Protein AF-Q79BK5-F1 (afdb_monomer)

Structure (mmCIF, N/CA/C/O backbone):
data_AF-Q79BK5-F1
#
_entry.id   AF-Q79BK5-F1
#
loop_
_atom_site.group_PDB
_atom_site.id
_atom_site.type_symbol
_atom_site.label_atom_id
_atom_site.label_alt_id
_atom_site.label_comp_id
_atom_site.label_asym_id
_atom_site.label_entity_id
_atom_site.label_seq_id
_atom_site.pdbx_PDB_ins_code
_atom_site.Cartn_x
_atom_site.Cartn_y
_atom_site.Cartn_z
_atom_site.occupancy
_atom_site.B_iso_or_equiv
_atom_site.auth_seq_id
_atom_site.auth_comp_id
_atom_site.auth_asym_id
_atom_site.auth_atom_id
_atom_site.pdbx_PDB_model_num
ATOM 1 N N . MET A 1 1 ? -14.620 8.972 20.536 1.00 56.12 1 MET A N 1
ATOM 2 C CA . MET A 1 1 ? -13.790 9.506 19.438 1.00 56.12 1 MET A CA 1
ATOM 3 C C . MET A 1 1 ? -13.131 8.322 18.770 1.00 56.12 1 MET A C 1
ATOM 5 O O . MET A 1 1 ? -12.461 7.570 19.467 1.00 56.12 1 MET A O 1
ATOM 9 N N . THR A 1 2 ? -13.393 8.105 17.488 1.00 75.25 2 THR A N 1
ATOM 10 C CA . THR A 1 2 ? -12.589 7.201 16.661 1.00 75.25 2 THR A CA 1
ATOM 11 C C . THR A 1 2 ? -11.361 7.973 16.192 1.00 75.25 2 THR A C 1
ATOM 13 O O . THR A 1 2 ? -11.448 9.175 15.945 1.00 75.25 2 THR A O 1
ATOM 16 N N . LEU A 1 3 ? -10.203 7.318 16.185 1.00 83.44 3 LEU A N 1
ATOM 17 C CA . LEU A 1 3 ? -8.988 7.886 15.618 1.00 83.44 3 LEU A CA 1
ATOM 18 C C . LEU A 1 3 ? -8.929 7.443 14.161 1.00 83.44 3 LEU A C 1
ATOM 20 O O . LEU A 1 3 ? -8.653 6.275 13.895 1.00 83.44 3 LEU A O 1
ATOM 24 N N . ASP A 1 4 ? -9.195 8.365 13.245 1.00 93.75 4 ASP A N 1
ATOM 25 C CA . ASP A 1 4 ? -9.119 8.074 11.818 1.00 93.75 4 ASP A CA 1
ATOM 26 C C . ASP A 1 4 ? -7.667 8.255 1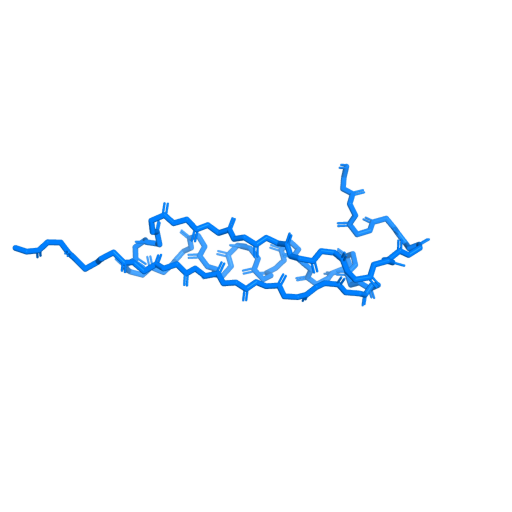1.362 1.00 93.75 4 ASP A C 1
ATOM 28 O O . ASP A 1 4 ? -7.086 9.336 11.475 1.00 93.75 4 ASP A O 1
ATOM 32 N N . ILE A 1 5 ? -7.058 7.158 10.908 1.00 95.62 5 ILE A N 1
ATOM 33 C CA . ILE A 1 5 ? -5.667 7.111 10.448 1.00 95.62 5 ILE A CA 1
ATOM 34 C C . ILE A 1 5 ? -5.665 6.832 8.947 1.00 95.62 5 ILE A C 1
ATOM 36 O O . ILE A 1 5 ? -6.156 5.788 8.517 1.00 95.62 5 ILE A O 1
ATOM 40 N N . SER A 1 6 ? -5.055 7.724 8.170 1.00 97.19 6 SER A N 1
ATOM 41 C CA . SER A 1 6 ? -4.755 7.496 6.754 1.00 97.19 6 SER A CA 1
ATOM 42 C C . SER A 1 6 ? -3.321 6.995 6.599 1.00 97.19 6 SER A C 1
ATOM 44 O O . SER A 1 6 ? -2.382 7.607 7.115 1.00 97.19 6 SER A O 1
ATOM 46 N N . VAL A 1 7 ? -3.131 5.892 5.873 1.00 97.75 7 VAL A N 1
ATOM 47 C CA . VAL A 1 7 ? -1.803 5.330 5.582 1.00 97.75 7 VAL A CA 1
ATOM 48 C C . VAL A 1 7 ? -1.456 5.593 4.122 1.00 97.75 7 VAL A C 1
ATOM 50 O O . VAL A 1 7 ? -2.099 5.059 3.222 1.00 97.75 7 VAL A O 1
ATOM 53 N N . VAL A 1 8 ? -0.422 6.399 3.879 1.00 97.81 8 VAL A N 1
ATOM 54 C CA . VAL A 1 8 ? 0.044 6.741 2.526 1.00 97.81 8 VAL A CA 1
ATOM 55 C C . VAL A 1 8 ? 1.332 5.978 2.219 1.00 97.81 8 VAL A C 1
ATOM 57 O O . VAL A 1 8 ? 2.309 6.085 2.958 1.00 97.81 8 VAL A O 1
ATOM 60 N N . ILE A 1 9 ? 1.334 5.211 1.127 1.00 96.81 9 ILE A N 1
ATOM 61 C CA . ILE A 1 9 ? 2.435 4.331 0.717 1.00 96.81 9 ILE A CA 1
ATOM 62 C C . ILE A 1 9 ? 2.910 4.744 -0.683 1.00 96.81 9 ILE A C 1
ATOM 64 O O . ILE A 1 9 ? 2.277 4.382 -1.677 1.00 96.81 9 ILE A O 1
ATOM 68 N N . PRO A 1 10 ? 4.025 5.484 -0.796 1.00 95.81 10 PRO A N 1
ATOM 69 C CA . PRO A 1 10 ? 4.704 5.687 -2.069 1.00 95.81 10 PRO A CA 1
ATOM 70 C C . PRO A 1 10 ? 5.252 4.361 -2.604 1.00 95.81 10 PRO A C 1
ATOM 72 O O . PRO A 1 10 ? 5.853 3.581 -1.860 1.00 95.81 10 PRO A O 1
ATOM 75 N N . LEU A 1 11 ? 5.059 4.109 -3.895 1.00 95.31 11 LEU A N 1
ATOM 76 C CA . LEU A 1 11 ? 5.408 2.851 -4.543 1.00 95.31 11 LEU A CA 1
ATOM 77 C C . LEU A 1 11 ? 6.155 3.108 -5.855 1.00 95.31 11 LEU A C 1
ATOM 79 O O . LEU A 1 11 ? 5.602 3.698 -6.777 1.00 95.31 11 LEU A O 1
ATOM 83 N N . TYR A 1 12 ? 7.396 2.620 -5.934 1.00 94.75 12 TYR A N 1
ATOM 84 C CA . TYR A 1 12 ? 8.190 2.585 -7.163 1.00 94.75 12 TYR A CA 1
ATOM 85 C C . TYR A 1 12 ? 8.975 1.276 -7.272 1.00 94.75 12 TYR A C 1
ATOM 87 O O . TYR A 1 12 ? 9.930 1.051 -6.520 1.00 94.75 12 TYR A O 1
ATOM 95 N N . ASN A 1 13 ? 8.584 0.418 -8.208 1.00 93.38 13 ASN A N 1
ATOM 96 C CA . ASN A 1 13 ? 9.230 -0.858 -8.505 1.00 93.38 13 ASN A CA 1
ATOM 97 C C .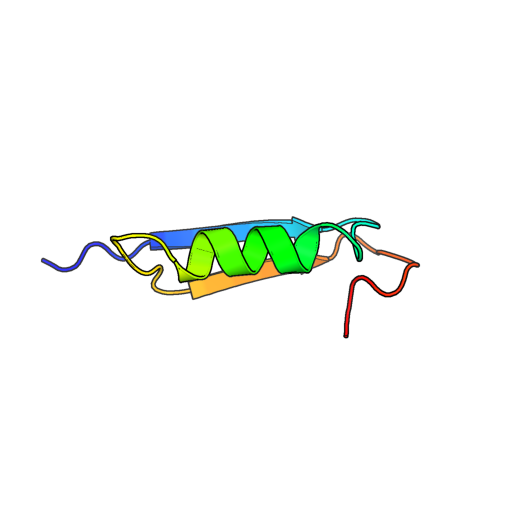 ASN A 1 13 ? 9.453 -1.773 -7.276 1.00 93.38 13 ASN A C 1
ATOM 99 O O . ASN A 1 13 ? 10.592 -2.131 -6.943 1.00 93.38 13 ASN A O 1
ATOM 103 N N . LYS A 1 14 ? 8.376 -2.094 -6.536 1.00 92.75 14 LYS A N 1
ATOM 104 C CA . LYS A 1 14 ? 8.398 -2.944 -5.322 1.00 92.75 14 LYS A CA 1
ATOM 105 C C . LYS A 1 14 ? 7.342 -4.057 -5.323 1.00 92.75 14 LYS A C 1
ATOM 107 O O . LYS A 1 14 ? 6.847 -4.405 -4.244 1.00 92.75 14 LYS A O 1
ATOM 112 N N .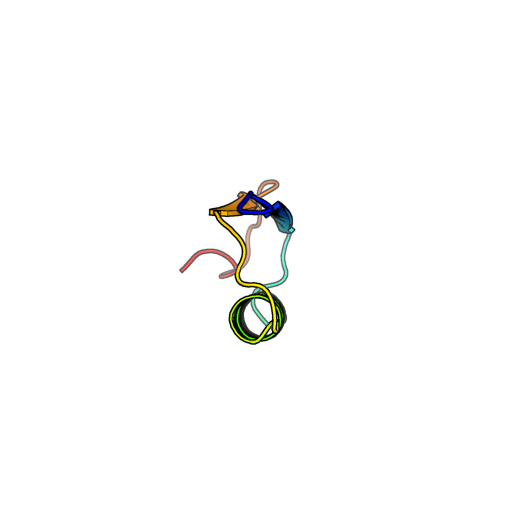 ASN A 1 15 ? 7.051 -4.672 -6.467 1.00 87.94 15 ASN A N 1
ATOM 113 C CA . ASN A 1 15 ? 6.062 -5.755 -6.587 1.00 87.94 15 ASN A CA 1
ATOM 114 C C . ASN A 1 15 ? 6.230 -6.880 -5.534 1.00 87.94 15 ASN A C 1
ATOM 116 O O . ASN A 1 15 ? 5.259 -7.329 -4.930 1.00 87.94 15 ASN A O 1
ATOM 120 N N . TYR A 1 16 ? 7.466 -7.264 -5.199 1.00 87.06 16 TYR A N 1
ATOM 121 C CA . TYR A 1 16 ? 7.744 -8.313 -4.207 1.00 87.06 16 TYR A CA 1
ATOM 122 C C . TYR A 1 16 ? 7.494 -7.899 -2.748 1.00 87.06 16 TYR A C 1
ATOM 124 O O . TYR A 1 16 ? 7.357 -8.755 -1.876 1.00 87.06 16 TYR A O 1
ATOM 132 N N . SER A 1 17 ? 7.493 -6.598 -2.441 1.00 93.25 17 SER A N 1
ATOM 133 C CA . SER A 1 17 ? 7.390 -6.099 -1.059 1.00 93.25 17 SER A CA 1
ATOM 134 C C . SER A 1 17 ? 6.039 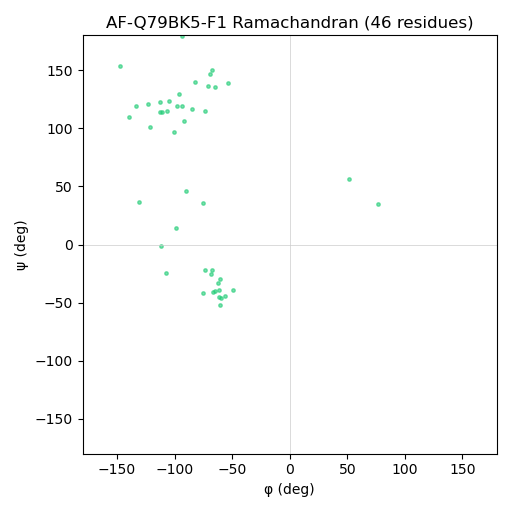-5.472 -0.738 1.00 93.25 17 SER A C 1
ATOM 136 O O . SER A 1 17 ? 5.653 -5.468 0.433 1.00 93.25 17 SER A O 1
ATOM 138 N N . ILE A 1 18 ? 5.312 -4.973 -1.743 1.00 93.88 18 ILE A N 1
ATOM 139 C CA . ILE A 1 18 ? 4.042 -4.270 -1.529 1.00 93.88 18 ILE A CA 1
ATOM 140 C C . ILE A 1 18 ? 2.992 -5.170 -0.870 1.00 93.88 18 ILE A C 1
ATOM 142 O O . ILE A 1 18 ? 2.344 -4.744 0.079 1.00 93.88 18 ILE A O 1
ATOM 146 N N . VAL A 1 19 ? 2.913 -6.451 -1.246 1.00 93.44 19 VAL A N 1
ATOM 147 C CA . VAL A 1 19 ? 1.986 -7.415 -0.623 1.00 93.44 19 VAL A CA 1
ATOM 148 C C . VAL A 1 19 ? 2.274 -7.589 0.871 1.00 93.44 19 VAL A C 1
ATOM 150 O O . VAL A 1 19 ? 1.365 -7.540 1.699 1.00 93.44 19 VAL A O 1
ATOM 153 N N . ARG A 1 20 ? 3.551 -7.742 1.252 1.00 96.12 20 ARG A N 1
ATOM 154 C CA . ARG A 1 20 ? 3.948 -7.849 2.666 1.00 96.12 20 ARG A CA 1
ATOM 155 C C . ARG A 1 20 ? 3.654 -6.557 3.430 1.00 96.12 20 ARG A C 1
ATOM 157 O O . ARG A 1 20 ? 3.215 -6.625 4.575 1.00 96.12 20 ARG A O 1
ATOM 164 N N . CYS A 1 21 ? 3.890 -5.402 2.806 1.00 96.19 21 CYS A N 1
ATOM 165 C CA . CYS A 1 21 ? 3.582 -4.095 3.381 1.00 96.19 21 CYS A CA 1
ATOM 166 C C . CYS A 1 21 ? 2.080 -3.955 3.659 1.00 96.19 21 CYS A C 1
ATOM 168 O O . CYS A 1 21 ? 1.702 -3.712 4.803 1.00 96.19 21 CYS A O 1
ATOM 170 N N . LEU A 1 22 ? 1.228 -4.221 2.666 1.00 95.62 22 LEU A N 1
ATOM 171 C CA . LEU A 1 22 ? -0.226 -4.159 2.818 1.00 95.62 22 LEU A CA 1
ATOM 172 C C . LEU A 1 22 ? -0.728 -5.121 3.892 1.00 95.62 22 LEU A C 1
ATOM 174 O O . LEU A 1 22 ? -1.467 -4.700 4.776 1.00 95.62 22 LEU A O 1
ATOM 178 N N . ASN A 1 23 ? -0.250 -6.369 3.898 1.00 96.31 23 ASN A N 1
ATOM 179 C CA . ASN A 1 23 ? -0.583 -7.318 4.960 1.00 96.31 23 ASN A CA 1
ATOM 180 C C . ASN A 1 23 ? -0.208 -6.765 6.342 1.00 96.31 23 ASN A C 1
ATOM 182 O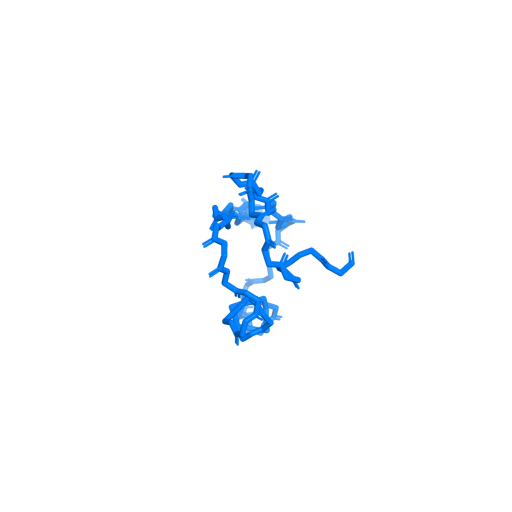 O . ASN A 1 23 ? -1.014 -6.823 7.263 1.00 96.3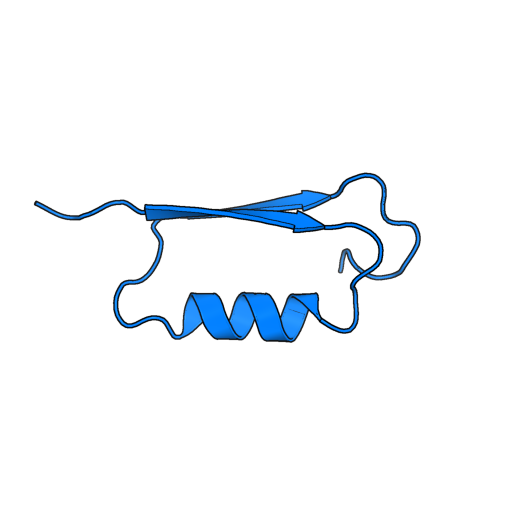1 23 ASN A O 1
ATOM 186 N N . SER A 1 24 ? 0.979 -6.170 6.498 1.00 97.12 24 SER A N 1
ATOM 187 C CA . SER A 1 24 ? 1.389 -5.604 7.790 1.00 97.12 24 SER A CA 1
ATOM 188 C C . SER A 1 24 ? 0.492 -4.457 8.267 1.00 97.12 24 SER A C 1
ATOM 190 O O . SER A 1 24 ? 0.269 -4.333 9.469 1.00 97.12 24 SER A O 1
ATOM 192 N N . VAL A 1 25 ? -0.050 -3.655 7.344 1.00 97.12 25 VAL A N 1
ATOM 193 C CA . VAL A 1 25 ? -0.984 -2.562 7.654 1.00 97.12 25 VAL A CA 1
ATOM 194 C C . VAL A 1 25 ? -2.374 -3.113 7.993 1.00 97.12 25 VAL A C 1
ATOM 196 O O . VAL A 1 25 ? -2.989 -2.674 8.960 1.00 97.12 25 VAL A O 1
ATOM 199 N N . LEU A 1 26 ? -2.846 -4.118 7.251 1.00 95.12 26 LEU A N 1
ATOM 200 C CA . LEU A 1 26 ? -4.151 -4.755 7.467 1.00 95.12 26 LEU A CA 1
ATOM 201 C C . LEU A 1 26 ? -4.238 -5.543 8.785 1.00 95.12 26 LEU 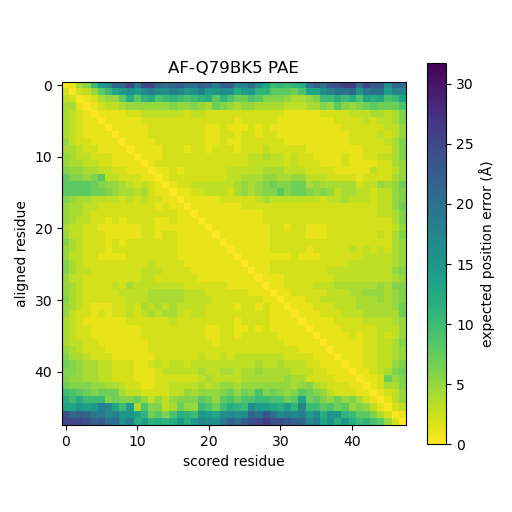A C 1
ATOM 203 O O . LEU A 1 26 ? -5.336 -5.757 9.289 1.00 95.12 26 LEU A O 1
ATOM 207 N N . TYR A 1 27 ? -3.102 -5.954 9.355 1.00 96.69 27 TYR A N 1
ATOM 208 C CA . TYR A 1 27 ? -3.034 -6.663 10.640 1.00 96.69 27 TYR A CA 1
ATOM 209 C C . TYR A 1 27 ? -2.679 -5.765 11.840 1.00 96.69 27 TYR A C 1
ATOM 211 O O . TYR A 1 27 ? -2.328 -6.277 12.904 1.00 96.69 27 TYR A O 1
ATOM 219 N N . GLN A 1 28 ? -2.751 -4.436 11.708 1.00 96.44 28 GLN A N 1
ATOM 220 C CA . GLN A 1 28 ? -2.563 -3.532 12.848 1.00 96.44 28 GLN A CA 1
ATOM 221 C C . GLN A 1 28 ? -3.732 -3.618 13.841 1.00 96.44 28 GLN A C 1
ATOM 223 O O . GLN A 1 28 ? -4.887 -3.786 13.456 1.00 96.44 28 GLN A O 1
ATOM 228 N N . THR A 1 29 ? -3.444 -3.435 15.133 1.00 95.69 29 THR A N 1
ATOM 229 C CA . THR A 1 29 ? -4.459 -3.419 16.207 1.00 95.69 29 THR A CA 1
ATOM 230 C C . THR A 1 29 ? -5.490 -2.301 16.028 1.00 95.69 29 THR A C 1
ATOM 232 O O . THR A 1 29 ? -6.637 -2.437 16.446 1.00 95.69 29 THR A O 1
ATOM 235 N N . ILE A 1 30 ? -5.078 -1.191 15.412 1.00 93.88 30 ILE A N 1
ATOM 236 C CA . ILE A 1 30 ? -5.957 -0.102 14.988 1.00 93.88 30 ILE A CA 1
ATOM 237 C C . ILE A 1 30 ? -5.971 -0.128 13.465 1.00 93.88 30 ILE A C 1
ATOM 239 O O . ILE A 1 30 ? -4.941 0.115 12.836 1.00 93.88 30 ILE A O 1
ATOM 243 N N . LEU A 1 31 ? -7.127 -0.445 12.885 1.00 94.44 31 LEU A N 1
ATOM 244 C CA . LEU A 1 31 ? -7.285 -0.454 11.437 1.00 94.44 31 LEU A CA 1
ATOM 245 C C . LEU A 1 31 ? -7.265 0.982 10.899 1.00 94.44 31 LEU A C 1
ATOM 247 O O . LEU A 1 31 ? -7.909 1.856 11.486 1.00 94.44 31 LEU A O 1
ATOM 251 N N . PRO A 1 32 ? -6.552 1.236 9.792 1.00 95.62 32 PRO A N 1
ATOM 252 C CA . PRO A 1 32 ? -6.608 2.532 9.141 1.00 95.62 32 PRO A CA 1
ATOM 253 C C . PRO A 1 32 ? -7.993 2.767 8.536 1.00 95.62 32 PRO A C 1
ATOM 255 O O . PRO A 1 32 ? -8.665 1.833 8.097 1.00 95.62 32 PRO A O 1
ATOM 258 N N . PHE A 1 33 ? -8.392 4.034 8.482 1.00 95.75 33 PHE A N 1
ATOM 259 C CA . PHE A 1 33 ? -9.592 4.465 7.770 1.00 95.75 33 PHE A CA 1
ATOM 260 C C . PHE A 1 33 ? -9.425 4.266 6.258 1.00 95.75 33 PHE A C 1
ATOM 262 O O . PHE A 1 33 ? -10.335 3.792 5.581 1.00 95.75 33 PHE A O 1
ATOM 269 N N . GLU A 1 34 ? -8.235 4.575 5.742 1.00 96.56 34 GLU A N 1
ATOM 270 C CA . GLU A 1 34 ? -7.896 4.427 4.332 1.00 96.56 34 GLU A CA 1
ATOM 271 C C . GLU A 1 34 ? -6.417 4.072 4.136 1.00 96.56 34 GLU A C 1
ATOM 273 O O . GLU A 1 34 ? -5.549 4.413 4.948 1.00 96.56 34 GLU A O 1
ATOM 278 N N . ILE A 1 35 ? -6.133 3.403 3.018 1.00 97.12 35 ILE A N 1
ATOM 279 C CA . ILE A 1 35 ? -4.778 3.124 2.540 1.00 97.12 35 ILE A CA 1
ATOM 280 C C . ILE A 1 35 ? -4.667 3.696 1.128 1.00 97.12 35 ILE A C 1
ATOM 282 O O . ILE A 1 35 ? -5.412 3.296 0.235 1.00 97.12 35 ILE A O 1
ATOM 286 N N . ILE A 1 36 ? -3.728 4.617 0.924 1.00 97.00 36 ILE A N 1
ATOM 287 C CA . ILE A 1 36 ? -3.495 5.293 -0.353 1.00 97.00 36 ILE A CA 1
ATOM 288 C C . ILE A 1 36 ? -2.138 4.846 -0.889 1.00 97.00 36 ILE A C 1
ATOM 290 O O . ILE A 1 36 ? -1.100 5.158 -0.304 1.00 97.00 36 ILE A O 1
ATOM 294 N N . ILE A 1 37 ? -2.135 4.134 -2.015 1.00 95.50 37 ILE A N 1
ATOM 295 C CA . ILE A 1 37 ? -0.905 3.766 -2.723 1.00 95.50 37 ILE A CA 1
ATOM 296 C C . ILE A 1 37 ? -0.631 4.823 -3.790 1.00 95.50 37 ILE A C 1
ATOM 298 O O . ILE A 1 37 ? -1.425 5.004 -4.711 1.00 95.50 37 ILE A O 1
ATOM 302 N N . VAL A 1 38 ? 0.507 5.504 -3.681 1.00 95.94 38 VAL A N 1
ATOM 303 C CA . VAL A 1 38 ? 0.948 6.501 -4.662 1.00 95.94 38 VAL A CA 1
ATOM 304 C C . VAL A 1 38 ? 1.987 5.845 -5.561 1.00 95.94 38 VAL A C 1
ATOM 306 O O . VAL A 1 38 ? 3.155 5.748 -5.187 1.00 95.94 38 VAL A O 1
ATOM 309 N N . ASN A 1 39 ? 1.558 5.353 -6.726 1.00 93.44 39 ASN A N 1
ATOM 310 C CA . ASN A 1 39 ? 2.485 4.808 -7.715 1.00 93.44 39 ASN A CA 1
ATOM 311 C C . ASN A 1 39 ? 3.262 5.943 -8.402 1.00 93.44 39 ASN A C 1
ATOM 313 O O . ASN A 1 39 ? 2.681 6.724 -9.154 1.00 93.44 39 ASN A O 1
ATOM 317 N N . ASP A 1 40 ? 4.574 5.988 -8.189 1.00 94.06 40 ASP A N 1
ATOM 318 C CA . ASP A 1 40 ? 5.497 6.983 -8.746 1.00 94.06 40 ASP A CA 1
ATOM 319 C C . ASP A 1 40 ? 6.082 6.528 -10.098 1.00 94.06 40 ASP A C 1
ATOM 321 O O . ASP A 1 40 ? 7.285 6.560 -10.334 1.00 94.06 40 ASP A O 1
ATOM 325 N N . GLY A 1 41 ? 5.224 6.016 -10.987 1.00 93.44 41 GLY A N 1
ATOM 326 C CA . GLY A 1 41 ? 5.632 5.579 -12.327 1.00 93.44 41 GLY A CA 1
ATOM 327 C C . GLY A 1 41 ? 6.361 4.232 -12.376 1.00 93.44 41 GLY A C 1
ATOM 328 O O . GLY A 1 41 ? 7.256 4.056 -13.201 1.00 93.44 41 GLY A O 1
ATOM 329 N N . SER A 1 42 ? 5.989 3.278 -11.515 1.00 92.38 42 SER A N 1
ATOM 330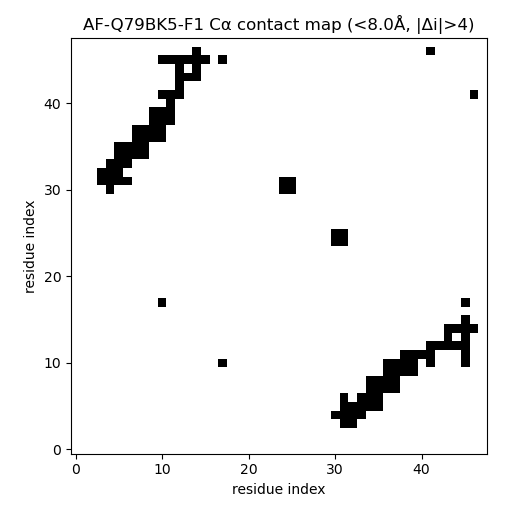 C CA . SER A 1 42 ? 6.522 1.909 -11.566 1.00 92.38 42 SER A CA 1
ATOM 331 C C . SER A 1 42 ? 6.362 1.289 -12.959 1.00 92.38 42 SER A C 1
ATOM 333 O O . SER A 1 42 ? 5.321 1.434 -13.600 1.00 92.38 42 SER A O 1
ATOM 335 N N . THR A 1 43 ? 7.392 0.572 -13.399 1.00 92.31 43 THR A N 1
ATOM 336 C CA . THR A 1 43 ? 7.454 -0.170 -14.668 1.00 92.31 43 THR A CA 1
ATOM 337 C C . THR A 1 43 ? 7.488 -1.685 -14.462 1.00 92.31 43 THR A C 1
ATOM 339 O O . THR A 1 43 ? 7.614 -2.428 -15.430 1.00 92.31 43 THR A O 1
ATOM 342 N N . ASP A 1 44 ? 7.479 -2.145 -13.212 1.00 87.81 44 ASP A N 1
ATOM 343 C CA . ASP A 1 44 ? 7.305 -3.550 -12.857 1.00 87.81 44 ASP A CA 1
ATOM 344 C C . ASP A 1 44 ? 5.824 -3.869 -12.585 1.00 87.81 44 ASP A C 1
ATOM 346 O O . ASP A 1 44 ? 4.959 -2.991 -12.598 1.00 87.81 44 ASP A O 1
ATOM 350 N N . ASP A 1 45 ? 5.539 -5.128 -12.261 1.00 83.69 45 ASP A N 1
ATOM 351 C CA . ASP A 1 45 ? 4.191 -5.597 -11.912 1.00 83.69 45 ASP A CA 1
ATOM 352 C C . ASP A 1 45 ? 3.768 -5.170 -10.484 1.00 83.69 45 ASP A C 1
ATOM 354 O O . ASP A 1 45 ? 3.153 -5.935 -9.742 1.00 83.69 45 ASP A O 1
ATOM 358 N N . SER A 1 46 ? 4.169 -3.973 -10.028 1.00 75.44 46 SER A N 1
ATOM 359 C CA . SER A 1 46 ? 3.778 -3.423 -8.715 1.00 75.44 46 SER A CA 1
ATOM 360 C C . SER A 1 46 ? 2.295 -3.074 -8.637 1.00 75.44 46 SER A C 1
ATOM 362 O O . SER A 1 46 ? 1.738 -3.031 -7.539 1.00 75.44 46 SER A O 1
ATOM 364 N N . LEU A 1 47 ? 1.671 -2.797 -9.783 1.00 64.81 47 LEU A N 1
ATOM 365 C CA . LEU A 1 47 ? 0.230 -2.657 -9.919 1.00 64.81 47 LEU A CA 1
ATOM 366 C C . LEU A 1 47 ? -0.323 -3.980 -10.442 1.00 64.81 47 LEU A C 1
ATOM 368 O O . LEU A 1 47 ? 0.064 -4.425 -11.520 1.00 64.81 47 LEU A O 1
ATOM 372 N N . VAL A 1 48 ? -1.201 -4.595 -9.655 1.00 51.03 48 VAL A N 1
ATOM 373 C CA . VAL A 1 48 ? -2.061 -5.690 -10.123 1.00 51.03 48 VAL A CA 1
ATOM 374 C C . VAL A 1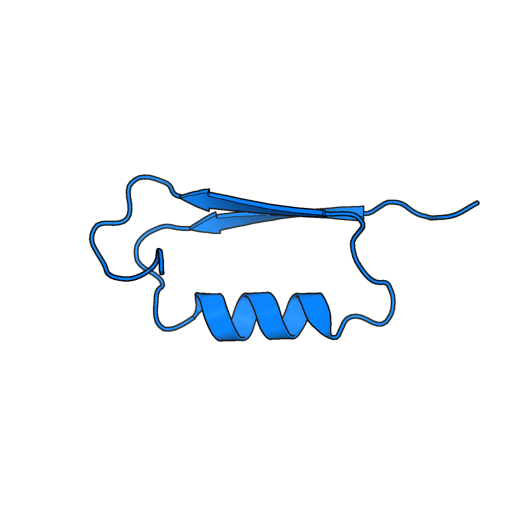 48 ? -3.086 -5.135 -11.104 1.00 51.03 48 VAL A C 1
ATOM 376 O O . VAL A 1 48 ? -3.617 -4.037 -10.812 1.00 51.03 48 VAL A O 1
#

Nearest PDB structures (foldseek):
  6j0x-assembly1_A  TM=5.913E-01  e=3.183E+00  Saccharomyces cerevisiae S288C
  6j0y-assembly2_B  TM=5.514E-01  e=4.786E+00  Saccharomyces cerevisiae S288C
  6j0y-assembly1_A  TM=5.154E-01  e=3.647E+00  Saccharomyces cerevisiae S288C
  6j0w-assembly1_A  TM=5.399E-01  e=4.471E+00  Saccharomyces cerevisiae S288C
  6j0w-assembly2_B  TM=5.914E-01  e=9.443E+00  Saccharomyces cerevisiae S288C

Secondary structure (DSSP, 8-state):
-----EEEEEESS-HHHHHHHHHHHHTSSS--SEEEEEE-S--STT--

pLDDT: mean 91.12, std 10.13, range [51.03, 97.81]

Mean predicted aligned error: 3.89 Å

InterPro domains:
  IPR001173 Glycosyltransferase 2-like [PF00535] (6-46)
  IPR029044 Nucleotide-diphospho-sugar transferases [G3DSA:3.90.550.10] (2-48)
  IPR029044 Nucleotide-diphospho-sugar transferases [SSF53448] (4-47)
  IPR050834 Glycosyltransferase 2 family enzymes [PTHR43685] (5-46)

Sequence (48 aa):
MTLDISVVIPLYNKNYSIVRCLNSVLYQTILPFEIIIVNDGSTDDSLV

Foldseek 3Di:
DQDAAEAEAEDAAPLPCVVVVVVVQCPDPRHHPYYHYHYPPHPDPNDD

Organism: NCBI:txid45888

Radius of gyration: 12.06 Å; Cα contacts (8 Å, |Δi|>4): 57; chains: 1; bounding box: 23×18×34 Å

Solvent-accessible surface area (backbone atoms only — not comparable to full-atom values): 3128 Å² total; per-residue (Å²): 135,84,82,81,37,76,47,78,42,80,39,62,66,42,47,89,49,50,62,60,50,51,51,57,52,75,68,38,97,69,66,56,74,45,76,47,76,44,70,72,74,50,86,52,75,54,68,128